Protein AF-A0A7G8G453-F1 (afdb_monomer)

Mean predicted aligned error: 5.24 Å

Radius of gyration: 14.69 Å; Cα contacts (8 Å, |Δi|>4): 82; chains: 1; bounding box: 37×11×37 Å

Solvent-accessible surface area (backbone atoms only — not comparable to full-atom values): 2709 Å² total; per-residue (Å²): 118,75,50,75,50,80,47,77,49,79,50,84,90,70,33,31,38,38,40,37,41,39,40,32,56,47,79,56,102,89,46,76,42,81,43,78,50,79,47,78,50,76,49,119

Sequence (44 aa):
MQIAILLISAGPGGRCCHLVLHYGNRSEGLGLIPELSLEFGAIR

Nearest PDB structures (foldseek):
  2pnh-assembly1_B  TM=5.744E-01  e=1.846E-01  Escherichia coli K-12
  2pnh-assembly1_A  TM=5.829E-01  e=3.734E-01  Escherichia coli K-12
  6yfe-assembly1_AB  TM=6.096E-01  e=3.817E+00  Beihai levi-like virus 19
  1txy-assembly1_A  TM=3.920E-01  e=2.818E-01  Escherichia coli
  6yfl-assembly1_AA  TM=3.570E-01  e=1.327E+00  Leviviridae sp.

Secondary structure (DSSP, 8-state):
--EEEEEEEE-GGG-EEEEEEEEEEEEETTEEEEEEEEEEEEE-

pLDDT: mean 88.69, std 6.69, range [64.38, 95.19]

Structure (mmCIF, N/CA/C/O backbone):
data_AF-A0A7G8G453-F1
#
_entry.id   AF-A0A7G8G453-F1
#
loop_
_atom_site.group_PDB
_atom_site.id
_atom_site.type_symbol
_atom_site.label_atom_id
_atom_site.label_alt_id
_atom_site.label_comp_id
_atom_site.label_asym_id
_atom_site.label_entity_id
_atom_site.label_seq_id
_atom_site.pdbx_PDB_ins_code
_atom_site.Cartn_x
_atom_site.Cartn_y
_atom_site.Cartn_z
_atom_site.occupancy
_atom_site.B_iso_or_equiv
_atom_site.auth_seq_id
_atom_site.auth_comp_id
_atom_site.auth_asym_id
_atom_site.auth_atom_id
_atom_site.pdbx_PDB_model_num
ATOM 1 N N . MET A 1 1 ? -6.425 7.145 14.107 1.00 66.19 1 MET A N 1
ATOM 2 C CA . MET A 1 1 ? -5.065 7.305 13.548 1.00 66.19 1 MET A CA 1
ATOM 3 C C . MET A 1 1 ? -4.956 6.407 12.334 1.00 66.19 1 MET A C 1
ATOM 5 O O . MET A 1 1 ? -5.435 5.283 12.409 1.00 66.19 1 MET A O 1
ATOM 9 N N . GLN A 1 2 ? -4.370 6.903 11.247 1.00 83.00 2 GLN A N 1
ATOM 10 C CA . GLN A 1 2 ? -4.076 6.124 10.046 1.00 83.00 2 GLN A CA 1
ATOM 11 C C . GLN A 1 2 ? -2.574 6.218 9.781 1.00 83.00 2 GLN A C 1
ATOM 13 O O . GLN A 1 2 ? -1.996 7.298 9.891 1.00 83.00 2 GLN A O 1
ATOM 18 N N . ILE A 1 3 ? -1.957 5.086 9.470 1.00 88.12 3 ILE A N 1
ATOM 19 C CA . ILE A 1 3 ? -0.557 4.962 9.080 1.00 88.12 3 ILE A CA 1
ATOM 20 C C . ILE A 1 3 ? -0.550 4.409 7.658 1.00 88.12 3 ILE A C 1
ATOM 22 O O . ILE A 1 3 ? -1.244 3.437 7.364 1.00 88.12 3 ILE A O 1
ATOM 26 N N . ALA A 1 4 ? 0.229 5.028 6.777 1.00 89.81 4 ALA A N 1
ATOM 27 C CA . ALA A 1 4 ? 0.480 4.520 5.437 1.00 89.81 4 ALA A CA 1
ATOM 28 C C . ALA A 1 4 ? 1.987 4.316 5.258 1.00 89.81 4 ALA A C 1
ATOM 30 O O . ALA A 1 4 ? 2.769 5.223 5.539 1.00 89.81 4 ALA A O 1
ATOM 31 N N . ILE A 1 5 ? 2.387 3.127 4.809 1.00 92.62 5 ILE A N 1
ATOM 32 C CA . ILE A 1 5 ? 3.774 2.805 4.464 1.00 92.62 5 ILE A CA 1
ATOM 33 C C . ILE A 1 5 ? 3.844 2.653 2.950 1.00 92.62 5 ILE A C 1
ATOM 35 O O . ILE A 1 5 ? 3.212 1.761 2.388 1.00 92.62 5 ILE A O 1
ATOM 39 N N . LEU A 1 6 ? 4.616 3.525 2.305 1.00 92.69 6 LEU A N 1
ATOM 40 C CA . LEU A 1 6 ? 4.852 3.508 0.866 1.00 92.69 6 LEU A CA 1
ATOM 41 C C . LEU A 1 6 ? 6.228 2.907 0.578 1.00 92.69 6 LEU A C 1
ATOM 43 O O . LEU A 1 6 ? 7.247 3.414 1.046 1.00 92.69 6 LEU A O 1
ATOM 47 N N . LEU A 1 7 ? 6.250 1.850 -0.225 1.00 93.12 7 LEU A N 1
ATOM 48 C CA . LEU A 1 7 ? 7.460 1.238 -0.756 1.00 93.12 7 LEU A CA 1
ATOM 49 C C . LEU A 1 7 ? 7.472 1.434 -2.270 1.00 93.12 7 LEU A C 1
ATOM 51 O O . LEU A 1 7 ? 6.518 1.069 -2.950 1.00 93.12 7 LEU A O 1
ATOM 55 N N . ILE A 1 8 ? 8.553 2.005 -2.798 1.00 92.06 8 ILE A N 1
ATOM 56 C CA . ILE A 1 8 ? 8.752 2.210 -4.237 1.00 92.06 8 ILE A CA 1
ATOM 57 C C . ILE A 1 8 ? 10.012 1.458 -4.648 1.00 92.06 8 ILE A C 1
ATOM 59 O O . ILE A 1 8 ? 11.056 1.604 -4.012 1.00 92.06 8 ILE A O 1
ATOM 63 N N . SER A 1 9 ? 9.927 0.680 -5.725 1.00 92.12 9 SER A N 1
ATOM 64 C CA . SER A 1 9 ? 11.092 0.106 -6.393 1.00 92.12 9 SER A CA 1
ATOM 65 C C . SER A 1 9 ? 11.184 0.613 -7.828 1.00 92.12 9 SER A C 1
ATOM 67 O O . SER A 1 9 ? 10.177 0.765 -8.519 1.00 92.12 9 SER A O 1
ATOM 69 N N . ALA A 1 10 ? 12.408 0.889 -8.272 1.00 91.38 10 ALA A N 1
ATOM 70 C CA . ALA A 1 10 ? 12.713 1.267 -9.644 1.00 91.38 10 ALA A CA 1
ATOM 71 C C . ALA A 1 10 ? 13.507 0.144 -10.317 1.00 91.38 10 ALA A C 1
ATOM 73 O O . ALA A 1 10 ? 14.379 -0.475 -9.704 1.00 91.38 10 ALA A O 1
ATOM 74 N N . GLY A 1 11 ? 13.196 -0.117 -11.581 1.00 88.75 11 GLY A N 1
ATOM 75 C CA . GLY A 1 11 ? 13.824 -1.129 -12.413 1.00 88.75 11 GLY A CA 1
ATOM 76 C C . GLY A 1 11 ? 14.278 -0.574 -13.768 1.00 88.75 11 GLY A C 1
ATOM 77 O O . GLY A 1 11 ? 14.093 0.607 -14.074 1.00 88.75 11 GLY A O 1
ATOM 78 N N . PRO A 1 12 ? 14.892 -1.422 -14.610 1.00 89.50 12 PRO A N 1
ATOM 79 C CA . PRO A 1 12 ? 15.428 -1.004 -15.901 1.00 89.50 12 PRO A CA 1
ATOM 80 C C . PRO A 1 12 ? 14.361 -0.410 -16.830 1.00 89.50 12 PRO A C 1
ATOM 82 O O . PRO A 1 12 ? 13.226 -0.890 -16.889 1.00 89.50 12 PRO A O 1
ATOM 85 N N . GLY A 1 13 ? 14.752 0.602 -17.609 1.00 88.50 13 GLY A N 1
ATOM 86 C CA . GLY A 1 13 ? 13.883 1.223 -18.614 1.00 88.50 13 GLY A CA 1
ATOM 87 C C . GLY A 1 13 ? 12.785 2.117 -18.033 1.00 88.50 13 GLY A C 1
ATOM 88 O O . GLY A 1 13 ? 11.698 2.154 -18.599 1.00 88.50 13 GLY A O 1
ATOM 89 N N . GLY A 1 14 ? 13.046 2.783 -16.901 1.00 84.25 14 GLY A N 1
ATOM 90 C CA . GLY A 1 14 ? 12.114 3.735 -16.274 1.00 84.25 14 GLY A CA 1
ATOM 91 C C . GLY A 1 14 ? 10.913 3.090 -15.581 1.00 84.25 14 GLY A C 1
ATOM 92 O O . GLY A 1 14 ? 10.007 3.788 -15.145 1.00 84.25 14 GLY A O 1
ATOM 93 N N . ARG A 1 15 ? 10.897 1.758 -15.468 1.00 87.44 15 ARG A N 1
ATOM 94 C CA . ARG A 1 15 ? 9.791 1.021 -14.855 1.00 87.44 15 ARG A CA 1
ATOM 95 C C . ARG A 1 15 ? 9.866 1.162 -13.347 1.00 87.44 15 ARG A C 1
ATOM 97 O O . ARG A 1 15 ? 10.892 0.826 -12.761 1.00 87.44 15 ARG A O 1
ATOM 104 N N . CYS A 1 16 ? 8.769 1.558 -12.725 1.00 89.94 16 CYS A N 1
ATOM 105 C CA . CYS A 1 16 ? 8.671 1.612 -11.275 1.00 89.94 16 CYS A CA 1
ATOM 106 C C . CYS A 1 16 ? 7.483 0.782 -10.800 1.00 89.94 16 CYS A C 1
ATOM 108 O O . CYS A 1 16 ? 6.466 0.684 -11.485 1.00 89.94 16 CYS A O 1
ATOM 110 N N . CYS A 1 17 ? 7.596 0.206 -9.612 1.00 92.69 17 CYS A N 1
ATOM 111 C CA . CYS A 1 17 ? 6.485 -0.418 -8.912 1.00 92.69 17 CYS A CA 1
ATOM 112 C C . CYS A 1 17 ? 6.332 0.250 -7.552 1.00 92.69 17 CYS A C 1
ATOM 114 O O . CYS A 1 17 ? 7.319 0.667 -6.942 1.00 92.69 17 CYS A O 1
ATOM 116 N N . HIS A 1 18 ? 5.103 0.328 -7.068 1.00 94.00 18 HIS A N 1
ATOM 117 C CA . HIS A 1 18 ? 4.828 0.761 -5.712 1.00 94.00 18 HIS A CA 1
ATOM 118 C C . HIS A 1 18 ? 3.957 -0.258 -4.987 1.00 94.00 18 HIS A C 1
ATOM 120 O O . HIS A 1 18 ? 3.156 -0.976 -5.587 1.00 94.00 18 HIS A O 1
ATOM 126 N N . LEU A 1 19 ? 4.142 -0.294 -3.677 1.00 95.19 19 LEU A N 1
ATOM 127 C CA . LEU A 1 19 ? 3.364 -1.060 -2.727 1.00 95.19 19 LEU A CA 1
ATOM 128 C C . LEU A 1 19 ? 2.983 -0.107 -1.595 1.00 95.19 19 LEU A C 1
ATOM 130 O O . LEU A 1 19 ? 3.865 0.500 -0.985 1.00 95.19 19 LEU A O 1
ATOM 134 N N . VAL A 1 20 ? 1.690 0.027 -1.318 1.00 94.75 20 VAL A N 1
ATOM 135 C CA . VAL A 1 20 ? 1.187 0.844 -0.211 1.00 94.75 20 VAL A CA 1
ATOM 136 C C . VAL A 1 20 ? 0.488 -0.053 0.792 1.00 94.75 20 VAL A C 1
ATOM 138 O O . VAL A 1 20 ? -0.421 -0.799 0.439 1.00 94.75 20 VAL A O 1
ATOM 141 N N . LEU A 1 21 ? 0.918 0.016 2.048 1.00 95.00 21 LEU A N 1
ATOM 142 C CA . LEU A 1 21 ? 0.244 -0.618 3.173 1.00 95.00 21 LEU A CA 1
ATOM 143 C C . LEU A 1 21 ? -0.482 0.458 3.974 1.00 95.00 21 LEU A C 1
ATOM 145 O O . LEU A 1 21 ? 0.167 1.326 4.558 1.00 95.00 21 LEU A O 1
ATOM 149 N N . HIS A 1 22 ? -1.807 0.384 4.042 1.00 93.44 22 HIS A N 1
ATOM 150 C CA . HIS A 1 22 ? -2.600 1.243 4.910 1.00 93.44 22 HIS A CA 1
ATOM 151 C C . HIS A 1 22 ? 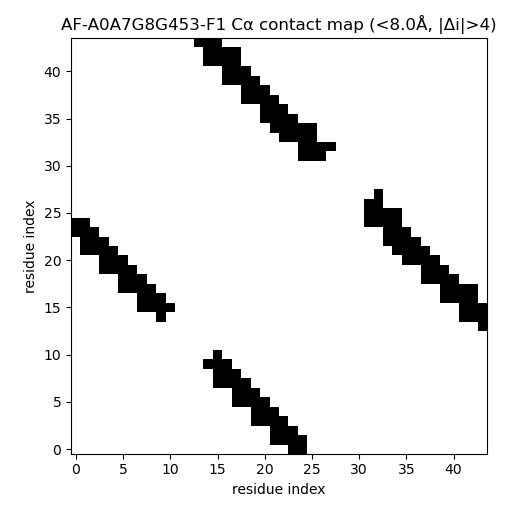-3.037 0.455 6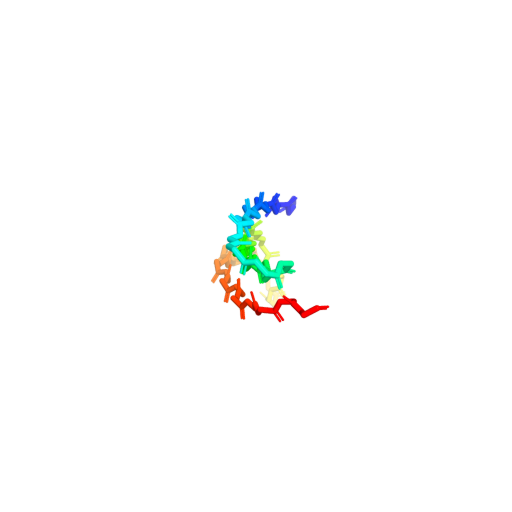.139 1.00 93.44 22 HIS A C 1
ATOM 153 O O . HIS A 1 22 ? -3.706 -0.570 6.028 1.00 93.44 22 HIS A O 1
ATOM 159 N N . TYR A 1 23 ? -2.687 0.969 7.311 1.00 92.81 23 TYR A N 1
ATOM 160 C CA . TYR A 1 23 ? -3.196 0.510 8.593 1.00 92.81 23 TYR A CA 1
ATOM 161 C C . TYR A 1 23 ? -3.990 1.637 9.243 1.00 92.81 23 TYR A C 1
ATOM 163 O O . TYR A 1 23 ? -3.520 2.773 9.345 1.00 92.81 23 TYR A O 1
ATOM 171 N N . GLY A 1 24 ? -5.197 1.348 9.699 1.00 92.50 24 GLY A N 1
ATOM 172 C CA . GLY A 1 24 ? -6.026 2.349 10.351 1.00 92.50 24 GLY A CA 1
ATOM 173 C C . GLY A 1 24 ? -7.184 1.723 11.095 1.00 92.50 24 GLY A C 1
ATOM 174 O O . GLY A 1 24 ? -7.248 0.511 11.248 1.00 92.50 24 GLY A O 1
ATOM 175 N N . ASN A 1 25 ? -8.103 2.570 11.546 1.00 92.81 25 ASN A N 1
ATOM 176 C CA . ASN A 1 25 ? -9.359 2.120 12.122 1.00 92.81 25 ASN A CA 1
ATOM 177 C C . ASN A 1 25 ? -1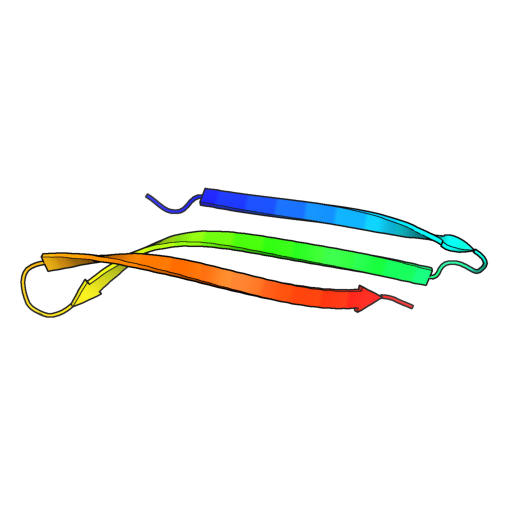0.513 2.660 11.277 1.00 92.81 25 ASN A C 1
ATOM 179 O O . ASN A 1 25 ? -10.585 3.875 11.069 1.00 92.81 25 ASN A O 1
ATOM 183 N N . ARG A 1 26 ? -11.433 1.793 10.856 1.00 87.75 26 ARG A N 1
ATOM 184 C CA . ARG A 1 26 ? -12.752 2.196 10.366 1.00 87.75 26 ARG A CA 1
ATOM 185 C C . ARG A 1 26 ? -13.693 2.361 11.547 1.00 87.75 26 ARG A C 1
ATOM 187 O O . ARG A 1 26 ? -13.712 1.541 12.460 1.00 87.75 26 ARG A O 1
ATOM 194 N N . SER A 1 27 ? -14.475 3.433 11.535 1.00 86.44 27 SER A N 1
ATOM 195 C CA . SER A 1 27 ? -15.576 3.592 12.481 1.00 86.44 27 SER A CA 1
ATOM 196 C C . SER A 1 27 ? -16.801 2.863 11.940 1.00 86.44 27 SER A C 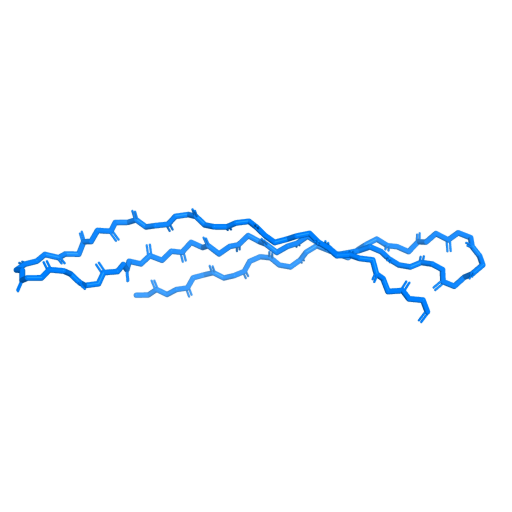1
ATOM 198 O O . SER A 1 27 ? -17.225 3.140 10.818 1.00 86.44 27 SER A O 1
ATOM 200 N N . GLU A 1 28 ? -17.371 1.949 12.719 1.00 85.00 28 GLU A N 1
ATOM 201 C CA . GLU A 1 28 ? -18.619 1.276 12.363 1.00 85.00 28 GLU A CA 1
ATOM 202 C C . GLU A 1 28 ? -19.539 1.190 13.583 1.00 85.00 28 GLU A C 1
ATOM 204 O O . GLU A 1 28 ? -19.186 0.603 14.607 1.00 85.00 28 GLU A O 1
ATOM 209 N N . GLY A 1 29 ? -20.720 1.810 13.472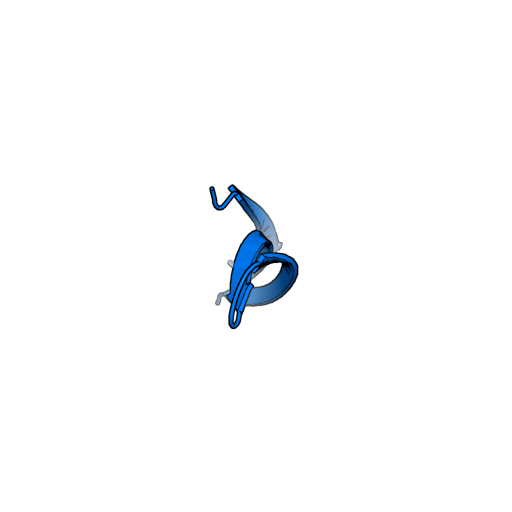 1.00 83.38 29 GLY A N 1
ATOM 210 C CA . GLY A 1 29 ? -21.786 1.803 14.477 1.00 83.38 29 GLY A CA 1
ATOM 211 C C . GLY A 1 29 ? -21.402 2.417 15.828 1.00 83.38 29 GLY A C 1
ATOM 212 O O . GLY A 1 29 ? -21.800 3.535 16.141 1.00 83.38 29 GLY A O 1
ATOM 213 N N . LEU A 1 30 ? -20.665 1.662 16.643 1.00 75.75 30 LEU A N 1
ATOM 214 C CA . LEU A 1 30 ? -20.328 1.973 18.036 1.00 75.75 30 LEU A CA 1
ATOM 215 C C . LEU A 1 30 ? -18.851 1.705 18.381 1.00 75.75 30 LEU A C 1
ATOM 217 O O . LEU A 1 30 ? -18.473 1.812 19.547 1.00 75.75 30 LEU A O 1
ATOM 221 N N . GLY A 1 31 ? -18.010 1.345 17.406 1.00 80.94 31 GLY A N 1
ATOM 222 C CA . GLY A 1 31 ? -16.631 0.939 17.672 1.00 80.94 31 GLY A CA 1
ATOM 223 C C . GLY A 1 31 ? -15.641 1.287 16.568 1.00 80.94 31 GLY A C 1
ATOM 224 O O . GLY A 1 31 ? -16.004 1.614 15.438 1.00 80.94 31 GLY A O 1
ATOM 225 N N . LEU A 1 32 ? -14.361 1.206 16.931 1.00 90.50 32 LEU A N 1
ATOM 226 C CA . LEU A 1 32 ? -13.237 1.286 16.007 1.00 90.50 32 LEU A CA 1
ATOM 227 C C . LEU A 1 32 ?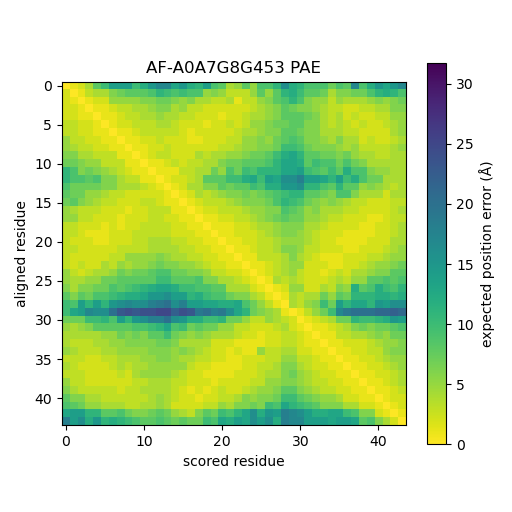 -12.838 -0.133 15.603 1.00 90.50 32 LEU A C 1
ATOM 229 O O . LEU A 1 32 ? -12.459 -0.934 16.456 1.00 90.50 32 LEU A O 1
ATOM 233 N N . ILE A 1 33 ? -12.909 -0.424 14.310 1.00 90.00 33 ILE A N 1
ATOM 234 C CA . ILE A 1 33 ? -12.483 -1.692 13.726 1.00 90.00 33 ILE A CA 1
ATOM 235 C C . ILE A 1 33 ? -11.119 -1.462 13.079 1.00 90.00 33 ILE A C 1
ATOM 237 O O . ILE A 1 33 ? -11.028 -0.617 12.188 1.00 90.00 33 ILE A O 1
ATOM 241 N N . PRO A 1 34 ? -10.055 -2.161 13.503 1.00 89.44 34 PRO A N 1
ATOM 242 C CA . PRO A 1 34 ? -8.773 -2.070 12.826 1.00 89.44 34 PRO A CA 1
ATOM 243 C C . PRO A 1 34 ? -8.898 -2.637 11.409 1.00 89.44 34 PRO A C 1
ATOM 245 O O . PRO A 1 34 ? -9.440 -3.721 11.205 1.00 89.44 34 PRO A O 1
ATOM 248 N N . GLU A 1 35 ? -8.374 -1.912 10.431 1.00 93.00 35 GLU A N 1
ATOM 249 C CA . GLU A 1 35 ? -8.347 -2.311 9.030 1.00 93.00 35 GLU A CA 1
ATOM 250 C C . GLU A 1 35 ? -6.915 -2.289 8.499 1.00 93.00 35 GLU A C 1
ATOM 252 O O . GLU A 1 35 ? -6.113 -1.406 8.820 1.00 93.00 35 GLU A O 1
ATOM 257 N N . LEU A 1 36 ? -6.621 -3.275 7.653 1.00 92.06 36 LEU A N 1
ATOM 258 C CA . LEU A 1 36 ? -5.383 -3.382 6.898 1.00 92.06 36 LEU A CA 1
ATOM 259 C C . LEU A 1 36 ? -5.74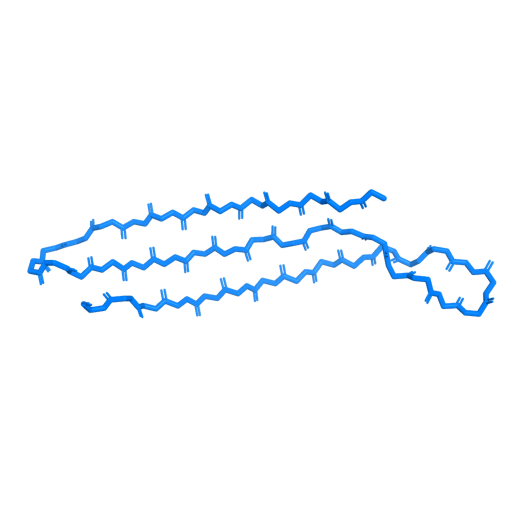1 -3.501 5.418 1.00 92.06 36 LEU A C 1
ATOM 261 O O . LEU A 1 36 ? -6.481 -4.406 5.035 1.00 92.06 36 LEU A O 1
ATOM 265 N N . SER A 1 37 ? -5.213 -2.608 4.588 1.00 92.44 37 SER A N 1
ATOM 266 C CA . SER A 1 37 ? -5.347 -2.703 3.133 1.00 92.44 37 SER A CA 1
ATOM 267 C C . SER A 1 37 ? -3.997 -2.567 2.443 1.00 92.44 37 SER A C 1
ATOM 269 O O . SER A 1 37 ? -3.060 -1.965 2.974 1.00 92.44 37 SER A O 1
ATOM 271 N N . LEU A 1 38 ? -3.898 -3.194 1.272 1.00 93.50 38 LEU A N 1
ATOM 272 C CA . LEU A 1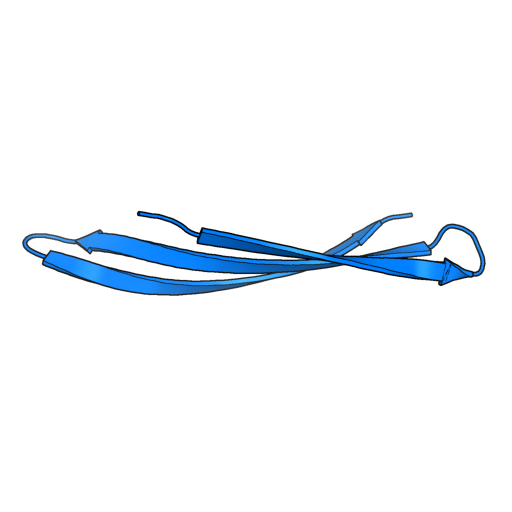 38 ? -2.682 -3.283 0.481 1.00 93.50 38 LEU A CA 1
ATOM 273 C C . LEU A 1 38 ? -2.997 -2.908 -0.966 1.00 93.50 38 LEU A C 1
ATOM 275 O O . LEU A 1 38 ? -3.893 -3.491 -1.573 1.00 93.50 38 LEU A O 1
ATOM 279 N N . GLU A 1 39 ? -2.247 -1.956 -1.507 1.00 94.00 39 GLU A N 1
ATOM 280 C CA . GLU A 1 39 ? -2.342 -1.515 -2.897 1.00 94.00 39 GLU A CA 1
ATOM 281 C C . GLU A 1 39 ? -1.015 -1.779 -3.609 1.00 94.00 39 GLU A C 1
ATOM 283 O O . GLU A 1 39 ? 0.056 -1.498 -3.070 1.00 94.00 39 GLU A O 1
ATOM 288 N N . PHE A 1 40 ? -1.083 -2.328 -4.821 1.00 93.00 40 PHE A N 1
ATOM 289 C CA . PHE A 1 40 ? 0.077 -2.558 -5.676 1.00 93.00 40 PHE A CA 1
ATOM 290 C C . PHE A 1 40 ? -0.159 -1.932 -7.046 1.00 93.00 40 PHE A C 1
ATOM 292 O O . PHE A 1 40 ? -1.200 -2.164 -7.664 1.00 93.00 40 PHE A O 1
ATOM 299 N N . GLY A 1 41 ? 0.838 -1.212 -7.556 1.00 89.62 41 GLY A N 1
ATOM 300 C CA . GLY A 1 41 ? 0.767 -0.608 -8.880 1.00 89.62 41 GLY A CA 1
ATOM 301 C C . GLY A 1 41 ? 2.114 -0.535 -9.585 1.00 89.62 41 GLY A C 1
ATOM 302 O O . GLY A 1 41 ? 3.178 -0.549 -8.966 1.00 89.62 41 GLY A O 1
ATOM 303 N N . ALA A 1 42 ? 2.056 -0.445 -10.912 1.00 89.75 42 ALA A N 1
ATOM 304 C CA . ALA A 1 42 ? 3.206 -0.202 -11.775 1.00 89.75 42 ALA A CA 1
A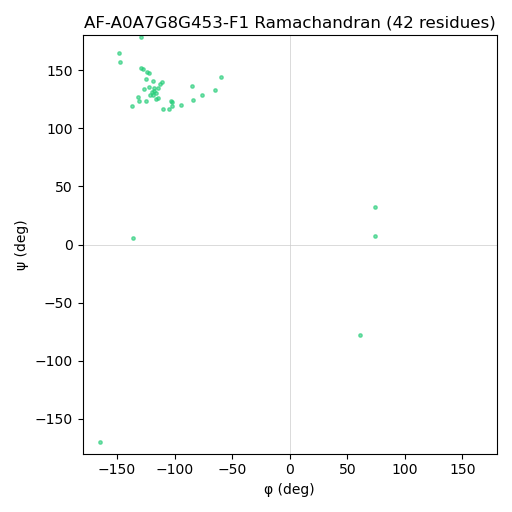TOM 305 C C . ALA A 1 42 ? 3.075 1.181 -12.427 1.00 89.75 42 ALA A C 1
ATOM 307 O O . ALA A 1 42 ? 1.993 1.560 -12.873 1.00 89.75 42 ALA A O 1
ATOM 308 N N . ILE A 1 43 ? 4.179 1.918 -12.496 1.00 78.56 43 ILE A N 1
ATOM 309 C CA . ILE A 1 43 ? 4.292 3.234 -13.130 1.00 78.56 43 ILE A CA 1
ATOM 310 C C . ILE A 1 43 ? 5.227 3.077 -14.339 1.00 78.56 43 ILE A C 1
ATOM 312 O O . ILE A 1 43 ? 6.258 2.400 -14.246 1.00 78.56 43 ILE A O 1
ATOM 316 N N . ARG A 1 44 ? 4.829 3.651 -15.479 1.00 64.38 44 ARG A N 1
ATOM 317 C CA . ARG A 1 44 ? 5.609 3.703 -16.724 1.00 64.38 44 ARG A CA 1
ATOM 318 C C . ARG A 1 44 ? 6.210 5.080 -16.937 1.00 64.38 44 ARG A C 1
ATOM 320 O O . ARG A 1 44 ? 5.537 6.057 -16.545 1.00 64.38 44 ARG A O 1
#

Foldseek 3Di:
DKDKDKDKDADPPRKIKIKIWIWDWDDDDDDTHIDIDMDIDIDD